Protein AF-A0A6B3G5F1-F1 (afdb_monomer)

Structure (mmCIF, N/CA/C/O backbone):
data_AF-A0A6B3G5F1-F1
#
_entry.id   AF-A0A6B3G5F1-F1
#
loop_
_atom_site.group_PDB
_atom_site.id
_atom_site.type_symbol
_atom_site.label_atom_id
_atom_site.label_alt_id
_atom_site.label_comp_id
_atom_site.label_asym_id
_atom_site.label_entity_id
_atom_site.label_seq_id
_atom_site.pdbx_PDB_ins_code
_atom_site.Cartn_x
_atom_site.Cartn_y
_atom_site.Cartn_z
_atom_site.occupancy
_atom_site.B_iso_or_equiv
_atom_site.auth_seq_id
_atom_site.auth_comp_id
_atom_site.auth_asym_id
_atom_site.auth_atom_id
_atom_site.pdbx_PDB_model_num
ATOM 1 N N . ARG A 1 1 ? 8.951 7.079 -4.182 1.00 91.12 1 ARG A N 1
ATOM 2 C CA . ARG A 1 1 ? 7.916 6.707 -5.171 1.00 91.12 1 ARG A CA 1
ATOM 3 C C . ARG A 1 1 ? 6.635 7.471 -4.877 1.00 91.12 1 ARG A C 1
ATOM 5 O O . ARG A 1 1 ? 6.314 7.667 -3.709 1.00 91.12 1 ARG A O 1
ATOM 12 N N . GLN A 1 2 ? 5.947 7.925 -5.921 1.00 93.81 2 GLN A N 1
ATOM 13 C CA . GLN A 1 2 ? 4.599 8.486 -5.831 1.00 93.81 2 GLN A CA 1
ATOM 14 C C . GLN A 1 2 ? 3.607 7.419 -6.290 1.00 93.81 2 GLN A C 1
ATOM 16 O O . GLN A 1 2 ? 3.833 6.794 -7.327 1.00 93.81 2 GLN A O 1
ATOM 21 N N . ALA A 1 3 ? 2.537 7.227 -5.526 1.00 96.06 3 ALA A N 1
ATOM 22 C CA . ALA A 1 3 ? 1.504 6.252 -5.833 1.00 96.06 3 ALA A CA 1
ATOM 23 C C . ALA A 1 3 ? 0.111 6.815 -5.546 1.00 96.06 3 ALA A C 1
ATOM 25 O O . ALA A 1 3 ? -0.051 7.729 -4.732 1.00 96.06 3 ALA A O 1
ATOM 26 N N . VAL A 1 4 ? -0.889 6.249 -6.212 1.00 97.38 4 VAL A N 1
ATOM 27 C CA . VAL A 1 4 ? -2.308 6.508 -5.962 1.00 97.38 4 VAL A CA 1
ATOM 28 C C . VAL A 1 4 ? -2.970 5.189 -5.602 1.00 97.38 4 VAL A C 1
ATOM 30 O O . VAL A 1 4 ? -2.747 4.199 -6.293 1.00 97.38 4 VAL A O 1
ATOM 33 N N . ALA A 1 5 ? -3.766 5.151 -4.539 1.00 97.56 5 ALA A N 1
ATOM 34 C CA . ALA A 1 5 ? -4.581 3.980 -4.241 1.00 97.56 5 ALA A CA 1
ATOM 35 C C . ALA A 1 5 ? -5.602 3.785 -5.370 1.00 97.56 5 ALA 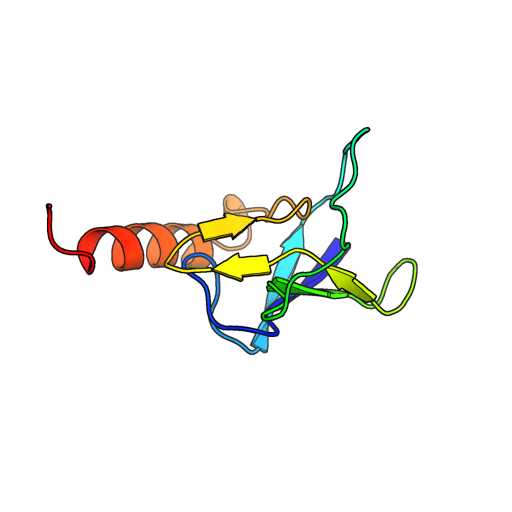A C 1
ATOM 37 O O . ALA A 1 5 ? -6.404 4.680 -5.632 1.00 97.56 5 ALA A O 1
ATOM 38 N N . VAL A 1 6 ? -5.567 2.643 -6.053 1.00 98.12 6 VAL A N 1
ATOM 39 C CA . VAL A 1 6 ? -6.524 2.324 -7.137 1.00 98.12 6 VAL A CA 1
ATOM 40 C C . VAL A 1 6 ? -7.650 1.402 -6.671 1.00 98.12 6 VAL A C 1
ATOM 42 O O . VAL A 1 6 ? -8.619 1.209 -7.395 1.00 98.12 6 VAL A O 1
ATOM 45 N N . SER A 1 7 ? -7.550 0.913 -5.434 1.00 97.94 7 SER A N 1
ATOM 46 C CA . SER A 1 7 ? -8.596 0.184 -4.717 1.00 97.94 7 SER A CA 1
ATOM 47 C C . SER A 1 7 ? -8.665 0.662 -3.267 1.00 97.94 7 SER A C 1
ATOM 49 O O . SER A 1 7 ? -7.664 1.125 -2.712 1.00 97.94 7 SER A O 1
ATOM 51 N N . ASP A 1 8 ? -9.824 0.506 -2.629 1.00 96.88 8 ASP A N 1
ATOM 52 C CA . ASP A 1 8 ? -9.939 0.707 -1.185 1.00 96.88 8 ASP A CA 1
ATOM 53 C C . ASP A 1 8 ? -9.144 -0.347 -0.415 1.00 96.88 8 ASP A C 1
ATOM 55 O O . ASP A 1 8 ? -9.155 -1.533 -0.738 1.00 96.88 8 ASP A O 1
ATOM 59 N N . SER A 1 9 ? -8.469 0.090 0.644 1.00 96.19 9 SER A N 1
ATOM 60 C CA . SER A 1 9 ? -7.709 -0.775 1.536 1.00 96.19 9 SER A CA 1
ATOM 61 C C . SER A 1 9 ? -7.729 -0.255 2.979 1.00 96.19 9 SER A C 1
ATOM 63 O O . SER A 1 9 ? -8.134 0.892 3.22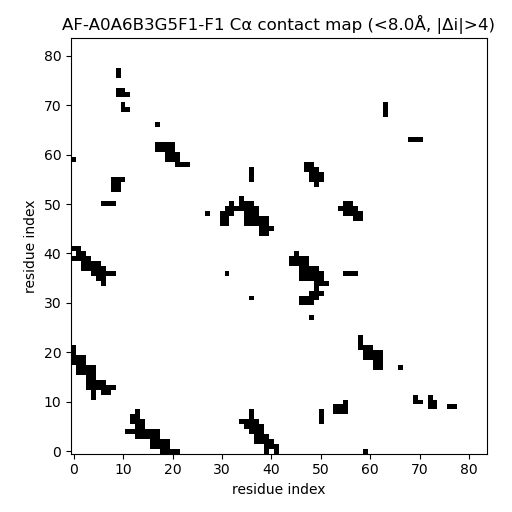4 1.00 96.19 9 SER A O 1
ATOM 65 N N . PRO A 1 10 ? -7.248 -1.055 3.947 1.00 95.69 10 PRO A N 1
ATOM 66 C CA . PRO A 1 10 ? -7.047 -0.586 5.317 1.00 95.69 10 PRO A CA 1
ATOM 67 C C . PRO A 1 10 ? -6.100 0.617 5.417 1.00 95.69 10 PRO A C 1
ATOM 69 O O . PRO A 1 10 ? -6.231 1.418 6.332 1.00 95.69 10 PRO A O 1
ATOM 72 N N . LEU A 1 11 ? -5.157 0.765 4.478 1.00 95.62 11 LEU A N 1
ATOM 73 C CA . LEU A 1 11 ? -4.161 1.841 4.505 1.00 95.62 11 LEU A CA 1
ATOM 74 C C . LEU A 1 11 ? -4.638 3.118 3.806 1.00 95.62 11 LEU A C 1
ATOM 76 O O . LEU A 1 11 ? -4.239 4.216 4.180 1.00 95.62 11 LEU A O 1
ATOM 80 N N . ALA A 1 12 ? -5.493 2.999 2.791 1.00 95.69 12 ALA A N 1
ATOM 81 C CA . ALA A 1 12 ? -5.891 4.127 1.955 1.00 95.69 12 ALA A CA 1
ATOM 82 C C . ALA A 1 12 ? -7.265 3.910 1.314 1.00 95.69 12 ALA A C 1
ATOM 84 O O . ALA A 1 12 ? -7.608 2.783 0.954 1.00 95.69 12 ALA A O 1
ATOM 85 N N . ALA A 1 13 ? -8.035 4.988 1.156 1.00 96.44 13 ALA A N 1
ATOM 86 C CA . ALA A 1 13 ? -9.208 4.987 0.284 1.00 96.44 13 ALA A CA 1
ATOM 87 C C . ALA A 1 13 ? -8.775 5.128 -1.182 1.00 96.44 13 ALA A C 1
ATOM 89 O O . ALA A 1 13 ? -7.732 5.736 -1.450 1.00 96.44 13 ALA A O 1
ATOM 90 N N . VAL A 1 14 ? -9.571 4.629 -2.126 1.00 97.88 14 VAL A N 1
ATOM 91 C CA . VAL A 1 14 ? -9.337 4.836 -3.563 1.00 97.88 14 VAL A CA 1
ATOM 92 C C . VAL A 1 14 ? -9.139 6.328 -3.880 1.00 97.88 14 VAL A C 1
ATOM 94 O O . VAL A 1 14 ? -9.800 7.202 -3.324 1.00 97.88 14 VAL A O 1
ATOM 97 N N . GLY A 1 15 ? -8.162 6.639 -4.732 1.00 97.44 15 GLY A N 1
ATOM 98 C CA . GLY A 1 15 ? -7.762 8.004 -5.086 1.00 97.44 15 GLY A CA 1
ATOM 99 C C . GLY A 1 15 ? -6.772 8.668 -4.120 1.00 97.44 15 GLY A C 1
ATOM 100 O O . GLY A 1 15 ? -6.201 9.707 -4.463 1.00 97.44 15 GLY A O 1
ATOM 101 N N . THR A 1 16 ? -6.501 8.081 -2.947 1.00 95.88 16 THR A N 1
ATOM 102 C CA . THR A 1 16 ? -5.515 8.628 -1.996 1.00 95.88 16 THR A CA 1
ATOM 103 C C . THR A 1 16 ? -4.126 8.642 -2.628 1.00 95.88 16 THR A C 1
ATOM 105 O O . THR A 1 16 ? -3.626 7.607 -3.071 1.00 95.88 16 THR A O 1
ATOM 108 N N . ARG A 1 17 ? -3.476 9.809 -2.641 1.00 94.75 17 ARG A N 1
ATOM 109 C CA . ARG A 1 17 ? -2.098 9.963 -3.120 1.00 94.75 17 ARG A CA 1
ATOM 110 C C . ARG A 1 17 ? -1.125 9.817 -1.962 1.00 94.75 17 ARG A C 1
ATOM 112 O O . ARG A 1 17 ? -1.270 10.499 -0.953 1.00 94.75 17 ARG A O 1
ATOM 119 N N . VAL A 1 18 ? -0.104 8.987 -2.133 1.00 92.75 18 VAL A N 1
ATOM 120 C CA . VAL A 1 18 ? 0.920 8.752 -1.112 1.00 92.75 18 VAL A CA 1
ATOM 121 C C . VAL A 1 18 ? 2.320 8.905 -1.690 1.00 92.75 18 VAL A C 1
ATOM 123 O O . VAL A 1 18 ? 2.568 8.707 -2.885 1.00 92.75 18 VAL A O 1
ATOM 126 N N . ARG A 1 19 ? 3.262 9.242 -0.808 1.00 92.19 19 ARG A N 1
ATOM 127 C CA . ARG A 1 19 ? 4.693 9.108 -1.072 1.00 92.19 19 ARG A CA 1
ATOM 128 C C . ARG A 1 19 ? 5.255 7.998 -0.197 1.00 92.19 19 ARG A C 1
ATOM 130 O O . ARG A 1 19 ? 4.984 7.930 1.000 1.00 92.19 19 ARG A O 1
ATOM 137 N N . GLY A 1 20 ? 6.052 7.145 -0.816 1.00 92.25 20 GLY A N 1
ATOM 138 C CA . GLY A 1 20 ? 6.701 6.026 -0.152 1.00 92.25 20 GLY A CA 1
ATOM 139 C C . GLY A 1 20 ? 8.053 5.709 -0.765 1.00 92.25 20 GLY A C 1
ATOM 140 O O . GLY A 1 20 ? 8.557 6.452 -1.610 1.00 92.25 20 GLY A O 1
ATOM 141 N N . HIS A 1 21 ? 8.634 4.592 -0.369 1.00 93.50 21 HIS A N 1
ATOM 142 C CA . HIS A 1 21 ? 9.865 4.067 -0.944 1.00 93.50 21 HIS A CA 1
ATOM 143 C C . HIS A 1 21 ? 9.715 2.577 -1.238 1.00 93.50 21 HIS A C 1
ATOM 145 O O . HIS A 1 21 ? 8.894 1.890 -0.642 1.00 93.50 21 HIS A O 1
ATOM 151 N N . GLU A 1 22 ? 10.495 2.099 -2.196 1.00 93.06 22 GLU A N 1
ATOM 152 C CA . GLU A 1 22 ? 10.589 0.685 -2.537 1.00 93.06 22 GLU A CA 1
ATOM 153 C C . GLU A 1 22 ? 12.041 0.288 -2.327 1.00 93.06 22 GLU A C 1
ATOM 155 O O . GLU A 1 22 ? 12.940 0.902 -2.904 1.00 93.06 22 GLU A O 1
ATOM 160 N N . PHE A 1 23 ? 12.266 -0.711 -1.484 1.00 91.94 23 PHE A N 1
ATOM 161 C CA . PHE A 1 23 ? 13.567 -1.334 -1.316 1.00 91.94 23 PHE A CA 1
ATOM 162 C C . PHE A 1 23 ? 13.338 -2.811 -1.021 1.00 91.94 23 PHE A C 1
ATOM 164 O O . PHE A 1 23 ? 12.916 -3.179 0.073 1.00 91.94 23 PHE A O 1
ATOM 171 N N . HIS A 1 24 ? 13.530 -3.653 -2.030 1.00 91.62 24 HIS A N 1
ATOM 172 C CA . HIS A 1 24 ? 13.255 -5.078 -1.930 1.00 91.62 24 HIS A CA 1
ATOM 173 C C . HIS A 1 24 ? 14.128 -5.870 -2.901 1.00 91.62 24 HIS A C 1
ATOM 175 O O 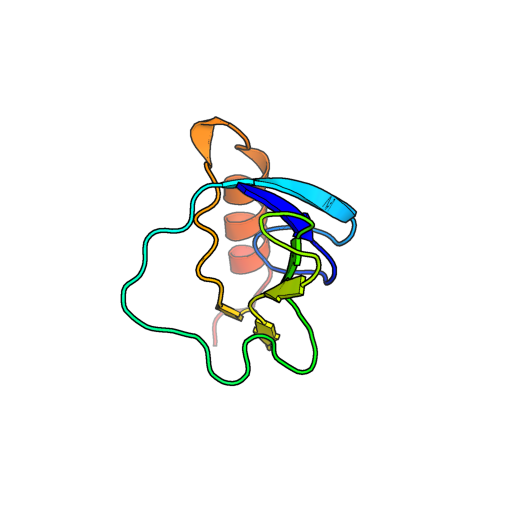. HIS A 1 24 ? 14.449 -5.407 -3.992 1.00 91.62 24 HIS A O 1
ATOM 181 N N . ARG A 1 25 ? 14.525 -7.075 -2.478 1.00 94.00 25 ARG A N 1
ATOM 182 C CA . ARG A 1 25 ? 15.220 -8.061 -3.324 1.00 94.00 25 ARG A CA 1
ATOM 183 C C . ARG A 1 25 ? 14.237 -9.013 -4.005 1.00 94.00 25 ARG A C 1
ATOM 185 O O . ARG A 1 25 ? 14.507 -9.505 -5.092 1.00 94.00 25 ARG A O 1
ATOM 192 N N . THR A 1 26 ? 13.131 -9.303 -3.331 1.00 94.31 26 THR A N 1
ATOM 193 C CA . THR A 1 26 ? 12.070 -10.195 -3.799 1.00 94.31 26 THR A CA 1
ATOM 194 C C . THR A 1 26 ? 11.010 -9.416 -4.575 1.00 94.31 26 THR A C 1
ATOM 196 O O . THR A 1 26 ? 10.977 -8.188 -4.518 1.00 94.31 26 THR A O 1
ATOM 199 N N . VAL A 1 27 ? 10.174 -10.123 -5.333 1.00 90.19 27 VAL A N 1
ATOM 200 C CA . VAL A 1 27 ? 9.115 -9.539 -6.169 1.00 90.19 27 VAL A CA 1
ATOM 201 C C . VAL A 1 27 ? 7.767 -10.166 -5.829 1.00 90.19 27 VAL A C 1
ATOM 203 O O . VAL A 1 27 ? 7.709 -11.280 -5.310 1.00 90.19 27 VAL A O 1
ATOM 206 N N . LEU A 1 28 ? 6.685 -9.440 -6.113 1.00 87.94 28 LEU A N 1
ATOM 207 C CA . LEU A 1 28 ? 5.340 -10.006 -6.124 1.00 87.94 28 LEU A CA 1
ATOM 208 C C . LEU A 1 28 ? 5.104 -10.638 -7.494 1.00 87.94 28 LEU A C 1
ATOM 210 O O . LEU A 1 28 ? 5.325 -9.988 -8.515 1.00 87.94 28 LEU A O 1
ATOM 214 N N . GLU A 1 29 ? 4.631 -11.881 -7.510 1.00 89.75 29 GLU A N 1
ATOM 215 C CA . GLU A 1 29 ? 4.219 -12.569 -8.729 1.00 89.75 29 GLU A CA 1
ATOM 216 C C . GLU A 1 29 ? 2.810 -13.158 -8.535 1.00 89.75 29 GLU A C 1
ATOM 218 O O . GLU A 1 29 ? 2.633 -14.052 -7.703 1.00 89.75 29 GLU A O 1
ATOM 223 N N . PRO A 1 30 ? 1.787 -12.639 -9.241 1.00 89.69 30 PRO A N 1
ATOM 224 C CA . PRO A 1 30 ? 1.840 -11.501 -10.168 1.00 89.69 30 PRO A CA 1
ATOM 225 C C . PRO A 1 30 ? 2.147 -10.165 -9.462 1.00 89.69 30 PRO A C 1
ATOM 227 O O . PRO A 1 30 ? 1.846 -9.994 -8.280 1.00 89.69 30 PRO A O 1
ATOM 230 N N . AL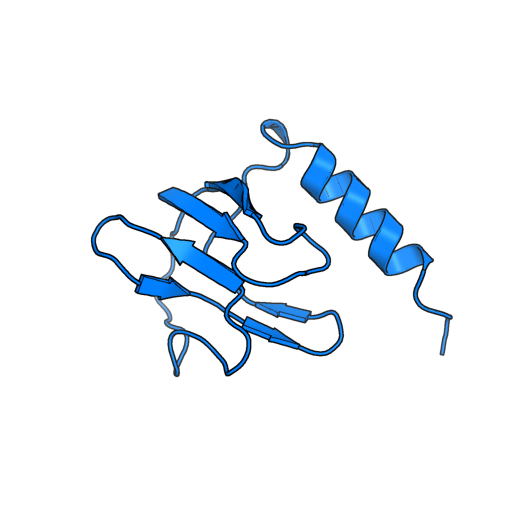A A 1 31 ? 2.699 -9.194 -10.203 1.00 88.62 31 ALA A N 1
ATOM 231 C CA . ALA A 1 31 ? 3.070 -7.871 -9.672 1.00 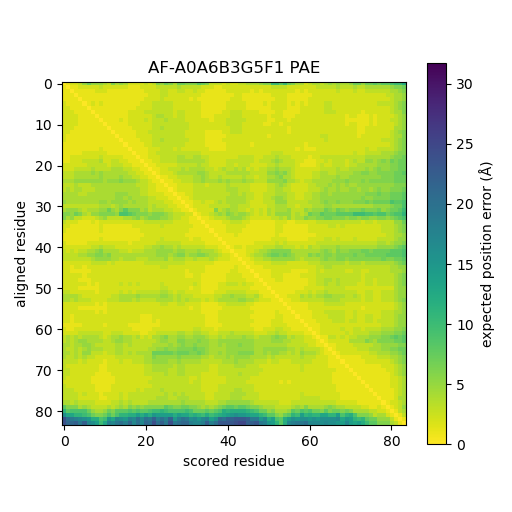88.62 31 ALA A CA 1
ATOM 232 C C . ALA A 1 31 ? 1.889 -7.105 -9.043 1.00 88.62 31 ALA A C 1
ATOM 234 O O . ALA A 1 31 ? 2.079 -6.265 -8.160 1.00 88.62 31 ALA A O 1
ATOM 235 N N . ALA A 1 32 ? 0.669 -7.425 -9.477 1.00 92.69 32 ALA A N 1
ATOM 236 C CA . ALA A 1 32 ? -0.572 -7.022 -8.839 1.00 92.69 32 ALA A CA 1
ATOM 237 C C . ALA A 1 32 ? -1.605 -8.155 -8.898 1.00 92.69 32 ALA A C 1
ATOM 239 O O . ALA A 1 32 ? -1.617 -8.961 -9.830 1.00 92.69 32 ALA A O 1
ATOM 240 N N . GLY A 1 33 ? -2.487 -8.202 -7.899 1.00 86.81 33 GLY A N 1
ATOM 241 C CA . GLY A 1 33 ? -3.627 -9.123 -7.872 1.00 86.81 33 GLY A CA 1
ATOM 242 C C . GLY A 1 33 ? -4.826 -8.596 -8.670 1.00 86.81 33 GLY A C 1
ATOM 243 O O . GLY A 1 33 ? -4.767 -7.531 -9.277 1.00 86.81 33 GLY A O 1
ATOM 244 N N . THR A 1 34 ? -5.963 -9.298 -8.606 1.00 92.94 34 THR A N 1
ATOM 245 C CA . THR A 1 34 ? -7.229 -8.874 -9.249 1.00 92.94 34 THR A CA 1
ATOM 246 C C . THR A 1 34 ? -7.783 -7.550 -8.715 1.00 92.94 34 THR A C 1
ATOM 248 O O . THR A 1 34 ? -8.606 -6.913 -9.365 1.00 92.94 34 THR A O 1
ATOM 251 N N . THR A 1 35 ? -7.328 -7.125 -7.537 1.00 97.25 35 THR A N 1
ATOM 252 C CA . THR A 1 35 ? -7.649 -5.837 -6.918 1.00 97.25 35 THR A CA 1
ATOM 253 C C . THR A 1 35 ? -6.332 -5.152 -6.550 1.00 97.25 35 THR A C 1
ATOM 255 O O . THR A 1 35 ? -5.830 -5.362 -5.441 1.00 97.25 35 THR A O 1
ATOM 258 N N . PRO A 1 36 ? -5.710 -4.407 -7.483 1.00 97.62 36 PRO A N 1
ATOM 259 C CA . PRO A 1 36 ? -4.405 -3.802 -7.251 1.00 97.62 36 PRO A CA 1
ATOM 260 C C . PRO A 1 36 ? -4.438 -2.758 -6.135 1.00 97.62 36 PRO A C 1
ATOM 262 O O . PRO A 1 36 ? -5.422 -2.031 -5.991 1.00 97.62 36 PRO A O 1
ATOM 265 N N . ALA A 1 37 ? -3.365 -2.661 -5.353 1.00 97.56 37 ALA A N 1
ATOM 266 C CA . ALA A 1 37 ? -3.289 -1.695 -4.258 1.00 97.56 37 ALA A CA 1
ATOM 267 C C . ALA A 1 37 ? -2.961 -0.287 -4.774 1.00 97.56 37 ALA A C 1
ATOM 269 O O . ALA A 1 37 ? -3.662 0.681 -4.462 1.00 97.56 37 ALA A O 1
ATOM 270 N N . TRP A 1 38 ? -1.929 -0.183 -5.610 1.00 97.62 38 TRP A N 1
ATOM 271 C CA . TRP A 1 38 ? -1.355 1.086 -6.041 1.00 97.62 38 TRP A CA 1
ATOM 272 C C . TRP A 1 38 ? -1.292 1.205 -7.559 1.00 97.62 38 TRP A C 1
ATOM 274 O O . TRP A 1 38 ? -0.968 0.251 -8.257 1.00 97.62 38 TRP A O 1
ATOM 284 N N . GLY A 1 39 ? -1.534 2.411 -8.061 1.00 98.00 39 GLY A N 1
ATOM 285 C CA . GLY A 1 39 ? -1.117 2.863 -9.381 1.00 98.00 39 GLY A CA 1
ATOM 286 C C . GLY A 1 39 ? 0.111 3.759 -9.253 1.00 98.00 39 GLY A C 1
ATOM 287 O O . GLY A 1 39 ? 0.143 4.666 -8.416 1.00 98.00 39 GLY A O 1
ATOM 288 N N . MET A 1 40 ? 1.124 3.518 -10.080 1.00 96.69 40 MET A N 1
ATOM 289 C CA . MET A 1 40 ? 2.376 4.275 -10.093 1.00 96.69 40 MET A CA 1
ATOM 290 C C . MET A 1 40 ? 2.738 4.676 -11.517 1.00 96.69 40 MET A C 1
ATOM 292 O O . MET A 1 40 ? 2.423 3.962 -12.464 1.00 96.69 40 MET A O 1
ATOM 296 N N . HIS A 1 41 ? 3.417 5.814 -11.672 1.00 95.25 41 HIS A N 1
ATOM 297 C CA . HIS A 1 41 ? 3.899 6.294 -12.976 1.00 95.25 41 HIS A CA 1
ATOM 298 C C . HIS A 1 41 ? 5.421 6.208 -13.141 1.00 95.25 41 HIS A C 1
ATOM 300 O O . HIS A 1 41 ? 5.915 6.415 -14.244 1.00 95.25 41 HIS A O 1
ATOM 306 N N . GLN A 1 42 ? 6.163 5.947 -12.060 1.00 90.06 42 GLN A N 1
ATOM 307 C CA . GLN A 1 42 ? 7.624 5.895 -12.072 1.00 90.06 42 GLN A CA 1
ATOM 308 C C . GLN A 1 42 ? 8.139 4.590 -11.443 1.00 90.06 42 GLN A C 1
ATOM 310 O O . GLN A 1 42 ? 7.591 4.148 -10.425 1.00 90.06 42 GLN A O 1
ATOM 315 N N . PRO A 1 43 ? 9.222 3.996 -11.978 1.00 88.44 43 PRO A N 1
ATOM 316 C CA . PRO A 1 43 ? 9.948 4.419 -13.189 1.00 88.44 43 PRO A CA 1
ATOM 317 C C . PRO A 1 43 ? 9.136 4.265 -14.488 1.00 88.44 43 PRO A C 1
ATOM 319 O O . PRO A 1 43 ? 9.417 4.955 -15.458 1.00 88.44 43 PRO A O 1
ATOM 322 N N . GLU A 1 44 ? 8.081 3.457 -14.467 1.00 93.19 44 GLU A N 1
ATOM 323 C CA . GLU A 1 44 ? 7.119 3.289 -15.557 1.00 93.19 44 GLU A CA 1
ATOM 324 C C . GLU A 1 44 ? 5.691 3.188 -15.006 1.00 93.19 44 GLU A C 1
ATOM 326 O O . GLU A 1 44 ? 5.487 3.016 -13.794 1.00 93.19 44 GLU A O 1
ATOM 331 N N . ARG A 1 45 ? 4.697 3.298 -15.897 1.00 96.31 45 ARG A N 1
ATOM 332 C CA . ARG A 1 45 ? 3.293 3.115 -15.526 1.00 96.31 45 ARG A CA 1
ATOM 333 C C . ARG A 1 45 ? 3.026 1.651 -15.213 1.00 96.31 45 ARG A C 1
ATOM 335 O O . ARG A 1 45 ? 3.110 0.809 -16.098 1.00 96.31 45 ARG A O 1
ATOM 342 N N . ARG A 1 46 ? 2.652 1.371 -13.970 1.00 95.75 46 ARG A N 1
ATOM 343 C CA . ARG A 1 46 ? 2.265 0.032 -13.526 1.00 95.75 46 ARG A CA 1
ATOM 344 C C . ARG A 1 46 ? 1.257 0.103 -12.393 1.00 95.75 46 ARG A C 1
ATOM 346 O O . ARG A 1 46 ? 1.119 1.133 -11.727 1.00 95.75 46 ARG A O 1
ATOM 353 N N . VAL A 1 47 ? 0.612 -1.027 -12.154 1.00 97.06 47 VAL A N 1
ATOM 354 C CA . VAL A 1 47 ? -0.050 -1.303 -10.884 1.00 97.06 47 VAL A CA 1
ATOM 355 C C . VAL A 1 47 ? 0.844 -2.186 -10.020 1.00 97.06 47 VAL A C 1
ATOM 357 O O . VAL A 1 47 ? 1.664 -2.936 -10.545 1.00 97.06 47 VAL A O 1
ATOM 360 N N . GLU A 1 48 ? 0.715 -2.071 -8.705 1.00 96.19 48 GLU A N 1
ATOM 361 C CA . GLU A 1 48 ? 1.537 -2.811 -7.749 1.00 96.19 48 GLU A CA 1
ATOM 362 C C . GLU A 1 48 ? 0.707 -3.230 -6.537 1.00 96.19 48 GLU A C 1
ATOM 364 O O . GLU A 1 48 ? -0.209 -2.518 -6.101 1.00 96.19 48 GLU A O 1
ATOM 369 N N . GLY A 1 49 ? 1.028 -4.412 -6.016 1.00 96.25 49 GLY A N 1
ATOM 370 C CA . GLY A 1 49 ? 0.414 -4.943 -4.814 1.00 96.25 49 GLY A CA 1
ATOM 371 C C . GLY A 1 49 ? -1.012 -5.443 -5.023 1.00 96.25 49 GLY A C 1
ATOM 372 O O . GLY A 1 49 ? -1.567 -5.441 -6.126 1.00 96.25 49 GLY A O 1
ATOM 373 N N . TYR A 1 50 ? -1.634 -5.889 -3.938 1.00 96.69 50 TYR A N 1
ATOM 374 C CA . TYR A 1 50 ? -3.034 -6.293 -3.945 1.00 96.69 50 TYR A CA 1
ATOM 375 C C . TYR A 1 50 ? -3.724 -6.056 -2.610 1.00 96.69 50 TYR A C 1
ATOM 377 O O . TYR A 1 50 ? -3.107 -6.074 -1.540 1.00 96.69 50 TYR A O 1
ATOM 385 N N . VAL A 1 51 ? -5.043 -5.894 -2.689 1.00 96.69 51 VAL A N 1
ATOM 386 C CA . VAL A 1 51 ? -5.931 -5.863 -1.532 1.00 96.69 51 VAL A CA 1
ATOM 387 C C . VAL A 1 51 ? -6.829 -7.089 -1.552 1.00 96.69 51 VAL A C 1
ATOM 389 O O . VAL A 1 51 ? -7.489 -7.371 -2.550 1.00 96.69 51 VAL A O 1
ATOM 392 N N . ARG A 1 52 ? -6.883 -7.834 -0.446 1.00 94.00 52 ARG A N 1
ATOM 393 C CA . ARG A 1 52 ? -7.775 -8.994 -0.327 1.00 94.00 52 ARG A CA 1
ATOM 394 C C . ARG A 1 52 ? -8.199 -9.229 1.115 1.00 94.00 52 ARG A C 1
ATOM 396 O O . ARG A 1 52 ? -7.368 -9.545 1.953 1.00 94.00 52 ARG A O 1
ATOM 403 N N . ARG A 1 53 ? -9.508 -9.155 1.392 1.00 91.62 53 ARG A N 1
ATOM 404 C CA . ARG A 1 53 ? -10.104 -9.484 2.708 1.00 91.62 53 ARG A CA 1
ATOM 405 C C . ARG A 1 53 ? -9.384 -8.805 3.892 1.00 91.62 53 ARG A C 1
ATOM 407 O O . ARG A 1 53 ? -9.037 -9.466 4.864 1.00 91.62 53 ARG A O 1
ATOM 414 N N . GLY A 1 54 ? -9.117 -7.502 3.782 1.00 90.19 54 GLY A N 1
ATOM 415 C CA . GLY A 1 54 ? -8.409 -6.731 4.814 1.00 90.19 54 GLY A CA 1
ATOM 416 C C . GLY A 1 54 ? -6.880 -6.855 4.783 1.00 90.19 54 GLY A C 1
ATOM 417 O O . GLY A 1 54 ? -6.205 -6.177 5.548 1.00 90.19 54 GLY A O 1
ATOM 418 N N . VAL A 1 55 ? -6.308 -7.663 3.886 1.00 93.12 55 VAL A N 1
ATOM 419 C CA . VAL A 1 55 ? -4.863 -7.678 3.621 1.00 93.12 55 VAL A CA 1
ATOM 420 C C . VAL A 1 55 ? -4.534 -6.616 2.582 1.00 93.12 55 VAL A C 1
ATOM 422 O O . VAL A 1 55 ? -5.174 -6.576 1.534 1.00 93.12 55 VAL A O 1
ATOM 425 N N . HIS A 1 56 ? -3.522 -5.796 2.860 1.00 95.31 56 HIS A N 1
ATOM 426 C CA . HIS A 1 56 ? -2.861 -4.922 1.894 1.00 95.31 56 HIS A CA 1
ATOM 427 C C . HIS A 1 56 ? -1.420 -5.418 1.730 1.00 95.31 56 HIS A C 1
ATOM 429 O O . HIS A 1 56 ? -0.622 -5.293 2.656 1.00 95.31 56 HIS A O 1
ATOM 43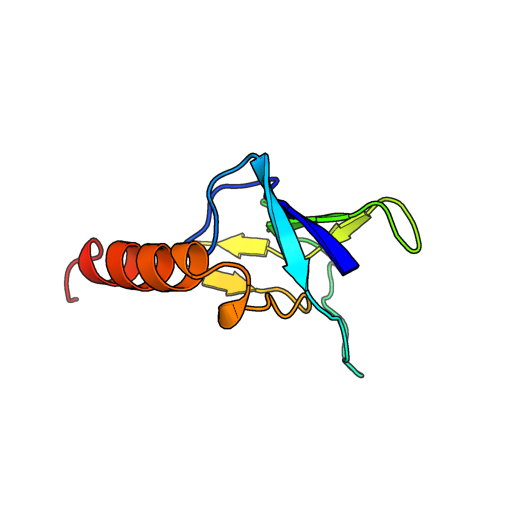5 N N . ALA A 1 57 ? -1.099 -6.008 0.580 1.00 94.38 57 ALA A N 1
ATOM 436 C CA . ALA A 1 57 ? 0.231 -6.528 0.268 1.00 94.38 57 ALA A CA 1
ATOM 437 C C . ALA A 1 57 ? 0.879 -5.651 -0.805 1.00 94.38 57 ALA A C 1
ATOM 439 O O . ALA A 1 57 ? 0.310 -5.489 -1.881 1.00 94.38 57 ALA A O 1
ATOM 440 N N . SER A 1 58 ? 2.031 -5.059 -0.496 1.00 94.81 58 SER A N 1
ATOM 441 C CA . SER A 1 58 ? 2.690 -4.063 -1.345 1.00 94.81 58 SER A CA 1
ATOM 442 C C . SER A 1 58 ? 4.150 -3.891 -0.924 1.00 94.81 58 SER A C 1
ATOM 444 O O . SER A 1 58 ? 4.442 -3.860 0.273 1.00 94.81 58 SER A O 1
ATOM 446 N N . TYR A 1 59 ? 5.052 -3.718 -1.888 1.00 95.00 59 TYR A N 1
ATOM 447 C CA . TYR A 1 59 ? 6.437 -3.301 -1.647 1.00 95.00 59 TYR A CA 1
ATOM 448 C C . TYR A 1 59 ? 6.607 -1.788 -1.511 1.00 95.00 59 TYR A C 1
ATOM 450 O O . TYR A 1 59 ? 7.673 -1.321 -1.086 1.00 95.00 59 TYR A O 1
ATOM 458 N N . LEU A 1 60 ? 5.574 -1.003 -1.825 1.00 94.75 60 LEU A N 1
ATOM 459 C CA . LEU A 1 60 ? 5.554 0.405 -1.467 1.00 94.75 60 LEU A CA 1
ATOM 460 C C . LEU A 1 60 ? 5.460 0.553 0.055 1.00 94.75 60 LEU A C 1
ATOM 462 O O . LEU A 1 60 ? 4.416 0.325 0.666 1.00 94.75 60 LEU A O 1
ATOM 466 N N . HIS A 1 61 ? 6.544 1.026 0.653 1.00 93.62 61 HIS A N 1
ATOM 467 C CA . HIS A 1 61 ? 6.591 1.427 2.049 1.00 93.62 61 HIS A CA 1
ATOM 468 C C . HIS A 1 61 ? 6.083 2.865 2.156 1.00 93.62 61 HIS A C 1
ATOM 470 O O . HIS A 1 61 ? 6.771 3.820 1.782 1.00 93.62 61 HIS A O 1
ATOM 476 N N . THR A 1 62 ? 4.853 3.038 2.633 1.00 91.75 62 THR A N 1
ATOM 477 C CA . THR A 1 62 ? 4.252 4.359 2.874 1.00 91.75 62 THR A CA 1
ATOM 478 C C . THR A 1 62 ? 4.942 5.074 4.038 1.00 91.75 62 THR A C 1
ATOM 480 O O . THR A 1 62 ? 5.197 4.460 5.072 1.00 91.75 62 THR A O 1
ATOM 483 N N . HIS A 1 63 ? 5.200 6.379 3.920 1.00 88.69 63 HIS A N 1
ATOM 484 C CA . HIS A 1 63 ? 5.838 7.158 4.988 1.00 88.69 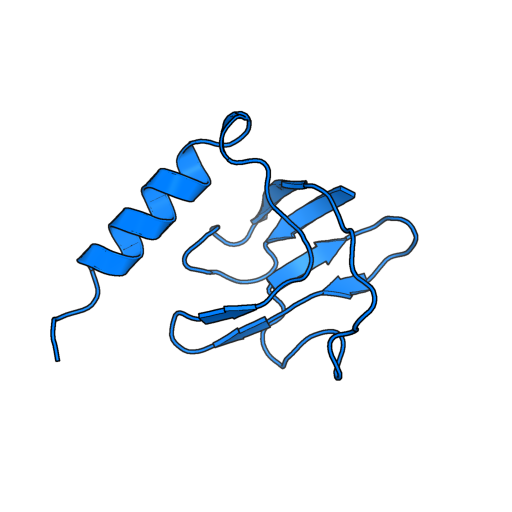63 HIS A CA 1
ATOM 485 C C . HIS A 1 63 ? 4.801 7.738 5.968 1.00 88.69 63 HIS A C 1
ATOM 487 O O . HIS A 1 63 ? 4.290 8.839 5.765 1.00 88.69 63 HIS A O 1
ATOM 493 N N . TRP A 1 64 ? 4.496 7.024 7.054 1.00 86.50 64 TRP A N 1
ATOM 494 C CA . TRP A 1 64 ? 3.363 7.353 7.939 1.00 86.50 64 TRP A CA 1
ATOM 495 C C . TRP A 1 64 ? 3.519 8.686 8.676 1.00 86.50 64 TRP A C 1
ATOM 497 O O . TRP A 1 64 ? 2.537 9.394 8.852 1.00 86.50 64 TRP A O 1
ATOM 507 N N . ALA A 1 65 ? 4.741 9.110 9.012 1.00 87.88 65 ALA A N 1
ATOM 508 C CA . ALA A 1 65 ? 4.955 10.435 9.605 1.00 87.88 65 ALA A CA 1
ATOM 509 C C . ALA A 1 65 ? 4.649 11.594 8.631 1.00 87.88 65 ALA A C 1
ATOM 511 O O . ALA A 1 65 ? 4.417 12.715 9.063 1.00 87.88 65 ALA A O 1
ATOM 512 N N . ALA A 1 66 ? 4.613 11.326 7.320 1.00 86.62 66 ALA A N 1
ATOM 513 C CA . ALA A 1 66 ? 4.232 12.302 6.295 1.00 86.62 66 ALA A CA 1
ATOM 514 C C . ALA A 1 66 ? 2.779 12.114 5.821 1.00 86.62 66 ALA A C 1
ATOM 516 O O . ALA A 1 66 ? 2.304 12.870 4.975 1.00 86.62 66 ALA A O 1
ATOM 517 N N . SER A 1 67 ? 2.091 11.080 6.310 1.00 86.06 67 SER A N 1
ATOM 518 C CA . SER A 1 67 ? 0.681 10.793 6.028 1.00 86.06 67 SER A CA 1
ATOM 519 C C . SER A 1 67 ? 0.044 10.102 7.243 1.00 86.06 67 SER A C 1
ATOM 521 O O . SER A 1 67 ? -0.261 8.905 7.175 1.00 86.06 67 SER A O 1
ATOM 523 N N . PRO A 1 68 ? -0.112 10.810 8.382 1.00 90.06 68 PRO A N 1
ATOM 524 C CA . PRO A 1 68 ? -0.621 10.223 9.627 1.00 90.06 68 PRO A CA 1
ATOM 525 C C . PRO A 1 68 ? -2.016 9.599 9.483 1.00 90.06 68 PRO A C 1
ATOM 527 O O . PRO A 1 68 ? -2.386 8.687 10.225 1.00 90.06 68 PRO A O 1
ATOM 530 N N . GLU A 1 69 ? -2.787 10.042 8.490 1.00 90.62 69 GLU A N 1
ATOM 531 C CA . GLU A 1 69 ? -4.113 9.529 8.161 1.00 90.62 69 GLU A CA 1
ATOM 532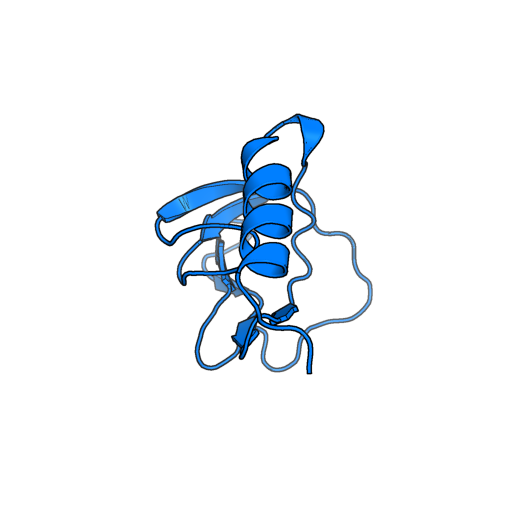 C C . GLU A 1 69 ? -4.085 8.046 7.779 1.00 90.62 69 GLU A C 1
ATOM 534 O O . GLU A 1 69 ? -5.052 7.339 8.061 1.00 90.62 69 GLU A O 1
ATOM 539 N N . VAL A 1 70 ? -2.983 7.560 7.193 1.00 92.56 70 VAL A N 1
ATOM 540 C CA . VAL A 1 70 ? -2.791 6.137 6.859 1.00 92.56 70 VAL A CA 1
ATOM 541 C C . VAL A 1 70 ? -2.793 5.291 8.133 1.00 92.56 70 VAL A C 1
ATOM 543 O O . VAL A 1 70 ? -3.487 4.277 8.207 1.00 92.56 70 VAL A O 1
ATOM 546 N N . ALA A 1 71 ? -2.074 5.744 9.165 1.00 92.81 71 ALA A N 1
ATOM 547 C CA . ALA A 1 71 ? -2.000 5.067 10.455 1.00 92.81 71 ALA A CA 1
ATOM 548 C C . ALA A 1 71 ? -3.361 5.034 11.154 1.00 92.81 71 ALA A C 1
ATOM 550 O O . ALA A 1 71 ? -3.815 3.985 11.615 1.00 92.81 71 ALA A O 1
ATOM 551 N N . ARG A 1 72 ? -4.036 6.191 11.188 1.00 94.19 72 ARG A N 1
ATOM 552 C CA . ARG A 1 72 ? -5.375 6.328 11.769 1.00 94.19 72 ARG A CA 1
ATOM 553 C C . ARG A 1 72 ? -6.369 5.394 11.078 1.00 94.19 72 ARG A C 1
ATOM 555 O O . ARG A 1 72 ? -7.060 4.636 11.755 1.00 94.19 72 ARG A O 1
ATOM 562 N N . ARG A 1 73 ? -6.404 5.406 9.741 1.00 94.25 73 ARG A N 1
ATOM 563 C CA . ARG A 1 73 ? -7.305 4.560 8.949 1.00 94.25 73 ARG A CA 1
ATOM 564 C C . ARG A 1 73 ? -7.055 3.077 9.199 1.00 94.25 73 ARG A C 1
ATOM 566 O O . ARG A 1 73 ? -8.017 2.331 9.346 1.00 94.25 73 ARG A O 1
ATOM 573 N N . PHE A 1 74 ? -5.793 2.659 9.282 1.00 94.94 74 PHE A N 1
ATOM 574 C CA . PHE A 1 74 ? -5.454 1.270 9.570 1.00 94.94 74 PHE A CA 1
ATOM 575 C C . PHE A 1 74 ? -6.058 0.814 10.904 1.00 94.94 74 PHE A C 1
ATOM 577 O O . PHE A 1 74 ? -6.758 -0.197 10.951 1.00 94.94 74 PHE A O 1
ATOM 584 N N . VAL A 1 75 ? -5.872 1.602 11.969 1.00 95.44 75 VAL A N 1
ATOM 585 C CA . VAL A 1 75 ? -6.430 1.301 13.298 1.00 95.44 75 VAL A CA 1
ATOM 586 C C . VAL A 1 75 ? -7.960 1.298 13.285 1.00 95.44 75 VAL A C 1
ATOM 588 O O . VAL A 1 75 ? -8.574 0.409 13.874 1.00 95.44 75 VAL A O 1
ATOM 591 N N . GLU A 1 76 ? -8.593 2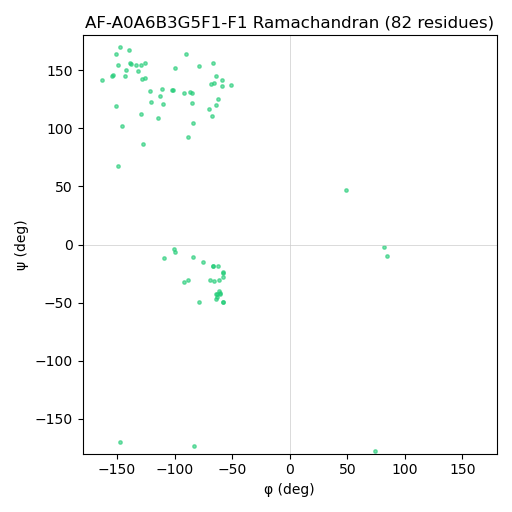.255 12.606 1.00 95.31 76 GLU A N 1
ATOM 592 C CA . GLU A 1 76 ? -10.053 2.291 12.447 1.00 95.31 76 GLU A CA 1
ATOM 593 C C . GLU A 1 76 ? -10.581 1.056 11.718 1.00 95.31 76 GLU A C 1
ATOM 595 O O . GLU A 1 76 ? -11.566 0.460 12.151 1.00 95.31 76 GLU A O 1
ATOM 600 N N . HIS A 1 77 ? -9.895 0.627 10.658 1.00 94.25 77 HIS A N 1
ATOM 601 C CA . HIS A 1 77 ? -10.261 -0.574 9.921 1.00 94.25 77 HIS A CA 1
ATOM 602 C C . HIS A 1 77 ? -10.130 -1.826 10.795 1.00 94.25 77 HIS A C 1
ATOM 604 O O . HIS A 1 77 ? -11.034 -2.655 10.801 1.00 94.25 77 HIS A O 1
ATOM 610 N N . CYS A 1 78 ? -9.060 -1.942 11.590 1.00 93.88 78 CYS A N 1
ATOM 611 C CA . CYS A 1 78 ? -8.900 -3.039 12.546 1.00 93.88 78 CYS A CA 1
ATOM 612 C C . CYS A 1 78 ? -10.012 -3.064 13.604 1.00 93.88 78 CYS A C 1
ATOM 614 O O . CYS A 1 78 ? -10.500 -4.138 13.937 1.00 93.88 78 CYS A O 1
ATOM 616 N N . ARG A 1 79 ? -10.437 -1.900 14.115 1.00 94.88 79 ARG A N 1
ATOM 617 C CA . ARG A 1 79 ? -11.518 -1.795 15.114 1.00 94.88 79 ARG A CA 1
ATOM 618 C C . ARG A 1 79 ? -12.895 -2.146 14.558 1.00 94.88 79 ARG A C 1
ATOM 620 O O . ARG A 1 79 ? -13.745 -2.606 15.309 1.00 94.88 79 ARG A O 1
ATOM 627 N N . ALA A 1 80 ? -13.123 -1.901 13.271 1.00 91.44 80 ALA A N 1
ATOM 628 C CA . ALA A 1 80 ? -14.394 -2.193 12.617 1.00 91.44 80 ALA A CA 1
ATOM 629 C C . ALA A 1 80 ? -14.596 -3.691 12.328 1.00 91.44 80 ALA A C 1
ATOM 631 O O . ALA A 1 80 ? -15.716 -4.107 12.034 1.00 91.44 80 ALA A O 1
ATOM 632 N N . ILE A 1 81 ? -13.534 -4.503 12.394 1.00 86.06 81 ILE A N 1
ATOM 633 C CA . ILE A 1 81 ? -13.625 -5.952 12.207 1.00 86.06 81 ILE A CA 1
ATOM 634 C C . ILE A 1 81 ? -13.991 -6.600 13.552 1.00 86.06 81 ILE A C 1
ATOM 636 O O . ILE A 1 81 ? -13.242 -6.443 14.518 1.00 86.06 81 ILE A O 1
ATOM 640 N N . PRO A 1 82 ? -15.106 -7.349 13.639 1.00 80.44 82 PRO A N 1
ATOM 641 C CA . PRO A 1 82 ? -15.462 -8.079 14.850 1.00 80.44 82 PRO A CA 1
ATOM 642 C C . PRO A 1 82 ? -14.368 -9.076 15.247 1.00 80.44 82 PRO A C 1
ATOM 644 O O . PRO A 1 82 ? -13.781 -9.738 14.384 1.00 80.44 82 PRO A O 1
ATOM 647 N N . ALA A 1 83 ? -14.123 -9.212 16.553 1.00 73.81 83 ALA A N 1
ATOM 648 C CA . ALA A 1 83 ? -13.318 -10.314 17.065 1.00 73.81 83 ALA A CA 1
ATOM 649 C C . ALA A 1 83 ? -13.969 -11.647 16.653 1.00 73.81 83 ALA A C 1
ATOM 651 O O . ALA A 1 83 ? -15.195 -11.772 16.674 1.00 73.81 83 ALA A O 1
ATOM 652 N N . ARG A 1 84 ? -13.137 -12.592 16.209 1.00 67.81 84 ARG A N 1
ATOM 653 C CA . ARG A 1 84 ? -13.568 -13.939 15.814 1.00 67.81 84 ARG A CA 1
ATOM 654 C C . ARG A 1 84 ? -13.960 -14.778 17.016 1.00 67.81 84 ARG A C 1
ATOM 656 O O . ARG A 1 84 ? -13.308 -14.607 18.068 1.00 67.81 84 ARG A O 1
#

Foldseek 3Di:
DWKAFCPDALQDHGRDIFDFDADDPDADVVQADPAFGIFDPPPHTDTGFYHDPRDTGGRGGTDCVVPVVSVVSNVVVVVPDDDD

Sequence (84 aa):
RQAVAVSDSPLAAVGTRVRGHEFHRTVLEPAAGTTPAWGMHQPERRVEGYVRRGVHASYLHTHWAASPEVARRFVEHCRAIPAR

Solvent-accessible surface area (backbone atoms only — not comparable to full-atom values): 4812 Å² total; per-residue (Å²): 82,61,35,28,21,70,31,67,48,45,59,38,52,56,70,40,74,48,55,31,42,73,84,75,93,74,80,61,85,66,50,38,50,102,40,32,31,30,38,30,62,66,98,50,76,46,59,35,18,23,42,57,98,82,43,77,47,62,70,68,44,69,45,46,94,84,38,58,64,32,56,53,40,31,54,52,46,58,68,72,51,78,85,130

pLDDT: mean 92.89, std 4.92, range [67.81, 98.12]

Secondary structure (DSSP, 8-state):
-EEEESS--SS--TT-EEEEE---SS--SSSB-SS-SEEE-SSSSEEEBEEETTEEE-S-EE-GGG-HHHHHHHHHHHHHSPP-

Mean predicted aligned error: 3.2 Å

Radius of gyration: 12.64 Å; Cα contacts (8 Å, |Δi|>4): 153; chains: 1; bounding box: 31×26×33 Å

Nearest PDB structures (foldseek):
  7tlw-assembly1_A  TM=2.845E-01  e=9.616E+00  Mus musculus